Protein AF-A0A7C0W2C9-F1 (afdb_monomer_lite)

pLDDT: mean 72.07, std 16.68, range [34.62, 89.31]

Foldseek 3Di:
DDDPPVVVVVVVVVVVVVVLVVVQVVLLVVCVVPVDKDFDADPVRHTDDISDPPPPDPPVPD

Sequence (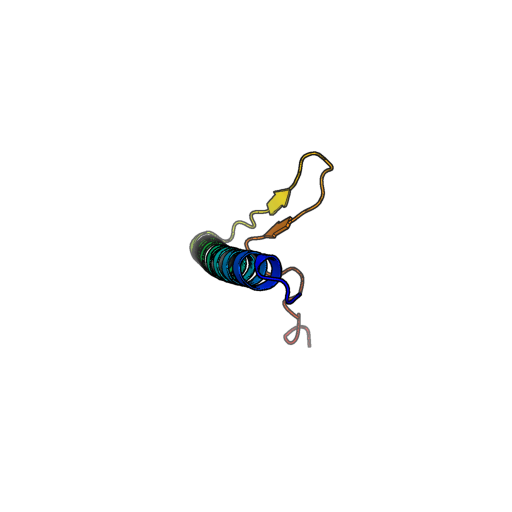62 aa):
MFNINNKEEKIDQEKISKLKDVIGWLLDSYYKATGFKVFFMDKEGKIFLSSTPEVFFCDFCK

Structure (mmCIF, N/CA/C/O backbone):
data_AF-A0A7C0W2C9-F1
#
_entry.id   AF-A0A7C0W2C9-F1
#
loop_
_atom_site.group_PDB
_atom_site.id
_atom_site.type_symbol
_atom_site.label_atom_id
_atom_site.label_alt_id
_atom_site.label_comp_id
_atom_site.label_asym_id
_atom_site.label_entity_id
_atom_site.label_seq_id
_atom_site.pdbx_PDB_ins_code
_atom_site.Cartn_x
_atom_site.Cartn_y
_atom_site.Cartn_z
_atom_site.occupancy
_atom_site.B_iso_or_equiv
_atom_site.auth_seq_id
_atom_site.auth_comp_id
_atom_site.auth_asym_id
_atom_site.auth_atom_id
_atom_site.pdbx_PDB_model_num
ATOM 1 N N . MET A 1 1 ? -24.911 -11.690 31.232 1.00 39.44 1 MET A N 1
ATOM 2 C CA . MET A 1 1 ? -24.592 -10.362 30.670 1.00 39.44 1 MET A CA 1
ATOM 3 C C . MET A 1 1 ? -23.584 -10.592 29.551 1.00 39.44 1 MET A C 1
ATOM 5 O O . MET A 1 1 ? -22.428 -10.852 29.845 1.00 39.44 1 MET A O 1
ATOM 9 N N . PHE A 1 2 ? -24.039 -10.682 28.297 1.00 37.44 2 PHE A N 1
ATOM 10 C CA . PHE A 1 2 ? -23.177 -10.985 27.146 1.00 37.44 2 PHE A CA 1
ATOM 11 C C . PHE A 1 2 ? -23.055 -9.745 26.258 1.00 37.44 2 PHE A C 1
ATOM 13 O O . PHE A 1 2 ? -24.058 -9.173 25.844 1.00 37.44 2 PHE A O 1
ATOM 20 N N . ASN A 1 3 ? -21.804 -9.341 26.034 1.00 43.75 3 ASN A N 1
ATOM 21 C CA . ASN A 1 3 ? -21.339 -8.169 25.294 1.00 43.75 3 ASN A CA 1
ATOM 22 C C . ASN A 1 3 ? -21.986 -8.020 23.907 1.00 43.75 3 ASN A C 1
ATOM 24 O O . ASN A 1 3 ? -21.636 -8.746 22.978 1.00 43.75 3 ASN A O 1
ATOM 28 N N . ILE A 1 4 ? -22.863 -7.027 23.756 1.00 51.03 4 ILE A N 1
ATOM 29 C CA . ILE A 1 4 ? -23.419 -6.602 22.461 1.00 51.03 4 ILE A CA 1
ATOM 30 C C . ILE A 1 4 ? -22.411 -5.695 21.718 1.00 51.03 4 ILE A C 1
ATOM 32 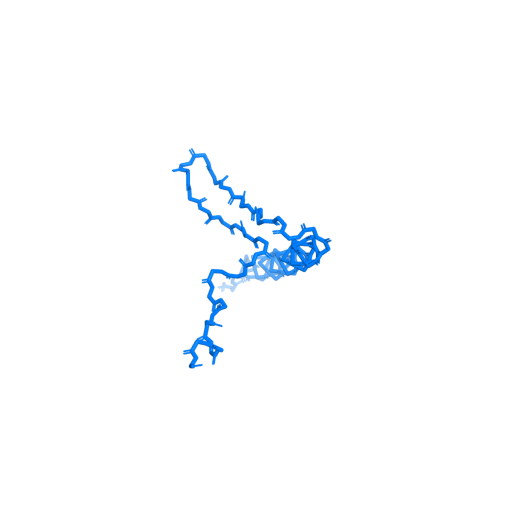O O . ILE A 1 4 ? -22.310 -5.774 20.498 1.00 51.03 4 ILE A O 1
ATOM 36 N N . ASN A 1 5 ? -21.551 -4.970 22.447 1.00 50.62 5 ASN A N 1
ATOM 37 C CA . ASN A 1 5 ? -20.543 -4.058 21.877 1.00 50.62 5 ASN A CA 1
ATOM 38 C C . ASN A 1 5 ? -19.480 -4.756 21.004 1.00 50.62 5 ASN A C 1
ATOM 40 O O . ASN A 1 5 ? -18.933 -4.160 20.085 1.00 50.62 5 ASN A O 1
ATOM 44 N N . ASN A 1 6 ? -19.214 -6.045 21.239 1.00 53.22 6 ASN A N 1
ATOM 45 C CA . ASN A 1 6 ? -18.122 -6.773 20.577 1.00 53.22 6 ASN A CA 1
ATOM 46 C C . ASN A 1 6 ? -18.455 -7.190 19.125 1.00 53.22 6 ASN A C 1
ATOM 48 O O . ASN A 1 6 ? -17.576 -7.589 18.361 1.00 53.22 6 ASN A O 1
ATOM 52 N N . LYS A 1 7 ? -19.740 -7.158 18.735 1.00 55.75 7 LYS A N 1
ATOM 53 C CA . LYS A 1 7 ? -20.169 -7.454 17.357 1.00 55.75 7 LYS A CA 1
ATOM 54 C C . LYS A 1 7 ? -20.095 -6.225 16.456 1.00 55.75 7 LYS A C 1
ATOM 56 O O . LYS A 1 7 ? -19.680 -6.371 15.312 1.00 55.75 7 LYS A O 1
ATOM 61 N N . GLU A 1 8 ? -20.462 -5.050 16.960 1.00 58.47 8 GLU A N 1
ATOM 62 C CA . GLU A 1 8 ? -20.378 -3.797 16.198 1.00 58.47 8 GLU A CA 1
ATOM 63 C C . GLU A 1 8 ? -18.923 -3.416 15.912 1.00 58.47 8 GLU A C 1
ATOM 65 O O . GLU A 1 8 ? -18.580 -3.196 14.753 1.00 58.47 8 GLU A O 1
ATOM 70 N N . GLU A 1 9 ? -18.034 -3.495 16.911 1.00 61.41 9 GLU A N 1
ATOM 71 C CA . GLU A 1 9 ? -16.596 -3.254 16.707 1.00 61.41 9 GLU A CA 1
ATOM 72 C C . GLU A 1 9 ? -15.980 -4.200 15.666 1.00 61.41 9 GLU A C 1
ATOM 74 O O . GLU A 1 9 ? -15.193 -3.772 14.823 1.00 61.41 9 GLU A O 1
ATOM 79 N N . LYS A 1 10 ? -16.361 -5.485 15.669 1.00 64.62 10 LYS A N 1
ATOM 80 C CA . LYS A 1 10 ? -15.892 -6.451 14.662 1.00 64.62 10 LYS A CA 1
ATOM 81 C C . LYS A 1 10 ? -16.359 -6.107 13.250 1.00 64.62 10 LYS A C 1
ATOM 83 O O . LYS A 1 10 ? -15.573 -6.218 12.311 1.00 64.62 10 LYS A O 1
ATOM 88 N N . ILE A 1 11 ? -17.623 -5.711 13.101 1.00 64.88 11 ILE A N 1
ATOM 89 C CA . ILE A 1 11 ? -18.196 -5.325 11.805 1.00 64.88 11 ILE A CA 1
ATOM 90 C C . ILE A 1 11 ? -17.497 -4.071 11.272 1.00 64.88 11 ILE A C 1
ATOM 92 O O . ILE A 1 11 ? -17.193 -3.991 10.080 1.00 64.88 11 ILE A O 1
ATOM 96 N N . ASP A 1 12 ? -17.194 -3.113 12.143 1.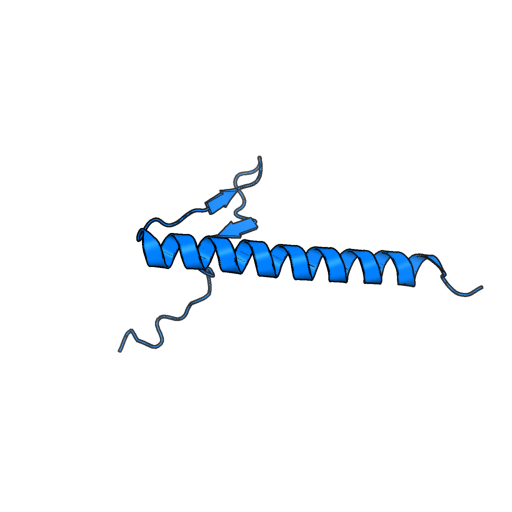00 74.12 12 ASP A N 1
ATOM 97 C CA . ASP A 1 12 ? -16.495 -1.893 11.751 1.00 74.12 12 ASP A CA 1
ATOM 98 C C . ASP A 1 12 ? -15.028 -2.154 11.398 1.00 74.12 12 ASP A C 1
ATOM 100 O O . ASP A 1 12 ? -14.542 -1.625 10.396 1.00 74.12 12 ASP A O 1
ATOM 104 N N . GLN A 1 13 ? -14.336 -3.051 12.109 1.00 74.12 13 GLN A N 1
ATOM 105 C CA . GLN A 1 13 ? -12.982 -3.459 11.725 1.00 74.12 13 GLN A CA 1
ATOM 106 C C . GLN A 1 13 ? -12.931 -4.196 10.380 1.00 74.12 13 GLN A C 1
ATOM 108 O O . GLN A 1 13 ? -12.011 -3.958 9.596 1.00 74.12 13 GLN A O 1
ATOM 113 N N . GLU A 1 14 ? -13.918 -5.037 10.064 1.00 80.88 14 GLU A N 1
ATOM 114 C CA . GLU A 1 14 ? -13.986 -5.721 8.767 1.00 80.88 14 GLU A CA 1
ATOM 115 C C . GLU A 1 14 ? -14.200 -4.727 7.612 1.00 80.88 14 GLU A C 1
ATOM 117 O O . GLU A 1 14 ? -13.541 -4.816 6.572 1.00 80.88 14 GLU A O 1
ATOM 122 N N . LYS A 1 15 ? -15.077 -3.733 7.804 1.00 81.25 15 LYS A N 1
ATOM 123 C CA . LYS A 1 15 ? -15.281 -2.647 6.831 1.00 81.25 15 LYS A CA 1
ATOM 124 C C . LYS A 1 15 ? -14.009 -1.824 6.630 1.00 81.25 15 LYS A C 1
ATOM 126 O O . LYS A 1 15 ? -13.650 -1.532 5.491 1.00 81.25 15 LYS A O 1
ATOM 131 N N . ILE A 1 16 ? -13.313 -1.486 7.717 1.00 79.88 16 ILE A N 1
ATOM 132 C CA . ILE A 1 16 ? -12.035 -0.764 7.666 1.00 79.88 16 ILE A CA 1
ATOM 133 C C . ILE A 1 16 ? -10.976 -1.595 6.928 1.00 79.88 16 ILE A C 1
ATOM 135 O O . ILE A 1 16 ? -10.218 -1.037 6.136 1.00 79.88 16 ILE A O 1
ATOM 139 N N . SER A 1 17 ? -10.943 -2.916 7.132 1.00 80.69 17 SER A N 1
ATOM 140 C CA . SER A 1 17 ? -10.033 -3.815 6.411 1.00 80.69 17 SER A CA 1
ATOM 141 C C . SER A 1 17 ? -10.299 -3.795 4.907 1.00 80.69 17 SER A C 1
ATOM 143 O O . SER A 1 17 ? -9.385 -3.529 4.134 1.00 80.69 17 SER A O 1
ATOM 145 N N . LYS A 1 18 ? -11.559 -3.963 4.486 1.00 86.00 18 LYS A N 1
ATOM 146 C CA . LYS A 1 18 ? -11.937 -3.906 3.062 1.00 86.00 18 LYS A CA 1
ATOM 147 C C . LYS A 1 18 ? -11.587 -2.563 2.424 1.00 86.00 18 LYS A C 1
ATOM 149 O O . LYS A 1 18 ? -11.140 -2.520 1.282 1.00 86.00 18 LYS A O 1
ATOM 154 N N . LEU A 1 19 ? -11.763 -1.462 3.156 1.00 84.81 19 LEU A N 1
ATOM 155 C CA . LEU A 1 19 ? -11.382 -0.138 2.672 1.00 84.81 19 LEU A CA 1
ATOM 156 C C . LEU A 1 19 ? -9.864 -0.025 2.466 1.00 84.81 19 LEU A C 1
ATOM 158 O O . LEU A 1 19 ? -9.427 0.511 1.448 1.00 84.81 19 LEU A O 1
ATOM 162 N N . LYS A 1 20 ? -9.059 -0.557 3.395 1.00 81.81 20 LYS A N 1
ATOM 163 C CA . LYS A 1 20 ? -7.597 -0.613 3.247 1.00 81.81 20 LYS A CA 1
ATOM 164 C C . LYS A 1 20 ? -7.178 -1.432 2.029 1.00 81.81 20 LYS A C 1
ATOM 166 O O . LYS A 1 20 ? -6.289 -0.984 1.311 1.00 81.81 20 LYS A O 1
ATOM 171 N N . ASP A 1 21 ? -7.839 -2.556 1.762 1.00 84.94 21 ASP A N 1
ATOM 172 C CA . ASP A 1 21 ? -7.545 -3.396 0.594 1.00 84.94 21 ASP A CA 1
ATOM 173 C C . ASP A 1 21 ? -7.799 -2.644 -0.721 1.00 84.94 21 ASP A C 1
ATOM 175 O O . ASP A 1 21 ? -6.956 -2.648 -1.620 1.00 84.94 21 ASP A O 1
ATOM 179 N N . VAL A 1 22 ? -8.926 -1.928 -0.818 1.00 88.38 22 VAL A N 1
ATOM 180 C CA . VAL A 1 22 ? -9.259 -1.106 -1.996 1.00 88.38 22 VAL A CA 1
ATOM 181 C C . VAL A 1 22 ? -8.245 0.021 -2.192 1.00 88.38 22 VAL A C 1
ATOM 183 O O . VAL A 1 22 ? -7.785 0.249 -3.312 1.00 88.38 22 VAL A O 1
ATOM 186 N N . ILE A 1 23 ? -7.867 0.717 -1.114 1.00 85.81 23 ILE A N 1
ATOM 187 C CA . ILE A 1 23 ? -6.855 1.778 -1.181 1.00 85.81 23 ILE A CA 1
ATOM 188 C C . ILE A 1 23 ? -5.502 1.193 -1.603 1.00 85.81 23 ILE A C 1
ATOM 190 O O . ILE A 1 23 ? -4.855 1.748 -2.488 1.00 85.81 23 ILE A O 1
ATOM 194 N N . GLY A 1 24 ? -5.096 0.053 -1.041 1.00 84.50 24 GLY A N 1
ATOM 195 C CA . GLY A 1 24 ? -3.870 -0.643 -1.429 1.00 84.50 24 GLY A CA 1
ATOM 196 C C . GLY A 1 24 ? -3.849 -0.996 -2.918 1.00 84.50 24 GLY A C 1
ATOM 197 O O . GLY A 1 24 ? -2.866 -0.713 -3.601 1.00 84.50 24 GLY A O 1
ATOM 198 N N . TRP A 1 25 ? -4.956 -1.524 -3.447 1.00 86.81 25 TRP A N 1
ATOM 199 C CA . TRP A 1 25 ? -5.086 -1.860 -4.867 1.00 86.81 25 TRP A CA 1
ATOM 200 C C . TRP A 1 25 ? -4.985 -0.637 -5.791 1.00 86.81 25 TRP A C 1
ATOM 202 O O . TRP A 1 25 ? -4.321 -0.695 -6.831 1.00 86.81 25 TRP A O 1
ATOM 212 N N . LEU A 1 26 ? -5.602 0.488 -5.414 1.00 88.38 26 LEU A N 1
ATOM 213 C CA . LEU A 1 26 ? -5.507 1.741 -6.170 1.00 88.38 26 LEU A CA 1
ATOM 214 C C . LEU A 1 26 ? -4.073 2.269 -6.213 1.00 88.38 26 LEU A C 1
ATOM 216 O O . LEU A 1 26 ? -3.602 2.696 -7.268 1.00 88.38 26 LEU A O 1
ATOM 220 N N . LEU A 1 27 ? -3.374 2.227 -5.079 1.00 86.75 27 LEU A N 1
ATOM 221 C CA . LEU A 1 27 ? -2.006 2.720 -5.000 1.00 86.75 27 LEU A CA 1
ATOM 222 C C . LEU A 1 27 ? -1.032 1.828 -5.781 1.00 86.75 27 LEU A C 1
ATOM 224 O O . LEU A 1 27 ? -0.182 2.355 -6.497 1.00 86.75 27 LEU A O 1
ATOM 228 N N . ASP A 1 28 ? -1.194 0.506 -5.724 1.00 84.75 28 ASP A N 1
ATOM 229 C CA . ASP A 1 28 ? -0.403 -0.429 -6.536 1.00 84.75 28 ASP A CA 1
ATOM 230 C C . ASP A 1 28 ? -0.648 -0.222 -8.040 1.00 84.75 28 ASP A C 1
ATOM 232 O O . ASP A 1 28 ? 0.290 -0.178 -8.839 1.00 84.75 28 ASP A O 1
ATOM 236 N N . SER A 1 29 ? -1.905 0.005 -8.434 1.00 87.12 29 SER A N 1
ATOM 237 C CA . SER A 1 29 ? -2.263 0.323 -9.822 1.00 87.12 29 SER A CA 1
ATOM 238 C C . SER A 1 29 ? -1.622 1.632 -10.296 1.00 87.12 29 SER A C 1
ATOM 240 O O . SER A 1 29 ? -1.087 1.695 -11.404 1.00 87.12 29 SER A O 1
ATOM 242 N N . TYR A 1 30 ? -1.617 2.664 -9.449 1.00 86.62 30 TYR A N 1
ATOM 243 C CA . TYR A 1 30 ? -0.945 3.933 -9.731 1.00 86.62 30 TYR A CA 1
ATOM 244 C C . TYR A 1 30 ? 0.569 3.756 -9.910 1.00 86.62 30 TYR A C 1
ATOM 246 O O . TYR A 1 30 ? 1.142 4.289 -10.864 1.00 86.62 30 TYR A O 1
ATOM 254 N N . TYR A 1 31 ? 1.216 2.973 -9.040 1.00 86.12 31 TYR A N 1
ATOM 255 C CA . TYR A 1 31 ? 2.640 2.665 -9.165 1.00 86.12 31 TYR A CA 1
ATOM 256 C C . TYR A 1 31 ? 2.942 1.924 -10.472 1.00 86.12 31 TYR A C 1
ATOM 258 O O . TYR A 1 31 ? 3.833 2.335 -11.209 1.00 86.12 31 TYR A O 1
ATOM 266 N N . LYS A 1 32 ? 2.165 0.891 -10.817 1.00 85.00 32 LYS A N 1
ATOM 267 C CA . LYS A 1 32 ? 2.337 0.143 -12.075 1.00 85.00 32 LYS A CA 1
ATOM 268 C C . LYS A 1 32 ? 2.169 1.016 -13.318 1.00 85.00 32 LYS A C 1
ATOM 270 O O . LYS A 1 32 ? 2.861 0.795 -14.306 1.00 85.00 32 LYS A O 1
ATOM 275 N N . ALA A 1 33 ? 1.266 1.994 -13.274 1.00 89.31 33 ALA A N 1
ATOM 276 C CA . ALA A 1 33 ? 1.014 2.891 -14.398 1.00 89.31 33 ALA A CA 1
ATOM 277 C C . ALA A 1 33 ? 2.077 3.991 -14.550 1.00 89.31 33 ALA A C 1
ATOM 279 O O . ALA A 1 33 ? 2.355 4.418 -15.668 1.00 89.31 33 ALA A O 1
ATOM 280 N N . THR A 1 34 ? 2.643 4.478 -13.442 1.00 89.19 34 THR A N 1
ATOM 281 C CA . THR A 1 34 ? 3.457 5.707 -13.443 1.00 89.19 34 THR A CA 1
ATOM 282 C C . THR A 1 34 ? 4.916 5.510 -13.037 1.00 89.19 34 THR A C 1
ATOM 284 O O . THR A 1 34 ? 5.752 6.357 -13.336 1.00 89.19 34 THR A O 1
ATOM 287 N N . GLY A 1 35 ? 5.231 4.428 -12.325 1.00 82.00 35 GLY A N 1
ATOM 288 C CA . GLY A 1 35 ? 6.519 4.203 -11.668 1.00 82.00 35 GLY A CA 1
ATOM 289 C C . GLY A 1 35 ? 6.746 5.042 -10.403 1.00 82.00 35 GLY A C 1
ATOM 290 O O . GLY A 1 35 ? 7.779 4.879 -9.751 1.00 82.00 35 GLY A O 1
ATOM 291 N N . PHE A 1 36 ? 5.813 5.922 -10.014 1.00 82.62 36 PHE A N 1
ATOM 292 C CA . PHE A 1 36 ? 5.972 6.781 -8.839 1.00 82.62 36 PHE A CA 1
ATOM 293 C C . PHE A 1 36 ? 5.525 6.088 -7.555 1.00 82.62 36 PHE A C 1
ATOM 295 O O . PHE A 1 36 ? 4.397 5.606 -7.435 1.00 82.62 36 PHE A O 1
ATOM 302 N N . LYS A 1 37 ? 6.415 6.082 -6.559 1.00 85.38 37 LYS A N 1
ATOM 303 C CA . LYS A 1 37 ? 6.116 5.572 -5.222 1.00 85.38 37 LYS A CA 1
ATOM 304 C C . LYS A 1 37 ? 5.438 6.655 -4.380 1.00 85.38 37 LYS A C 1
ATOM 306 O O . LYS A 1 37 ? 5.982 7.746 -4.228 1.00 85.38 37 LYS A O 1
ATOM 311 N N . VAL A 1 38 ? 4.273 6.339 -3.819 1.00 82.81 38 VAL A N 1
ATOM 312 C CA . VAL A 1 38 ? 3.485 7.236 -2.963 1.00 82.81 38 VAL A CA 1
ATOM 313 C C . VAL A 1 38 ? 3.483 6.702 -1.540 1.00 82.81 38 VAL A C 1
ATOM 315 O O . VAL A 1 38 ? 3.262 5.510 -1.316 1.00 82.81 38 VAL A O 1
ATOM 318 N N . PHE A 1 39 ? 3.703 7.600 -0.585 1.00 84.44 39 PHE A N 1
ATOM 319 C CA . PHE A 1 39 ? 3.668 7.311 0.841 1.00 84.44 39 PHE A CA 1
ATOM 320 C C . PHE A 1 39 ? 2.645 8.208 1.522 1.00 84.44 39 PHE A C 1
ATOM 322 O O . PHE A 1 39 ? 2.638 9.421 1.312 1.00 84.44 39 PHE A O 1
ATOM 329 N N . PHE A 1 40 ? 1.809 7.610 2.362 1.00 81.56 40 PHE A N 1
ATOM 330 C CA . PHE A 1 40 ? 0.932 8.335 3.267 1.00 81.56 40 PHE A CA 1
ATOM 331 C C . PHE A 1 40 ? 1.535 8.266 4.661 1.00 81.56 40 PHE A C 1
ATOM 333 O O . PHE A 1 40 ? 1.660 7.186 5.243 1.00 81.56 40 PHE A O 1
ATOM 340 N N . MET A 1 41 ? 1.929 9.432 5.161 1.00 85.69 41 MET A N 1
ATOM 341 C CA . MET A 1 41 ? 2.520 9.613 6.479 1.00 85.69 41 MET A CA 1
ATOM 342 C C . MET A 1 41 ? 1.526 10.317 7.393 1.00 85.69 41 MET A C 1
ATOM 344 O O . MET A 1 41 ? 0.776 11.193 6.954 1.00 85.69 41 MET A O 1
ATOM 348 N N . ASP A 1 42 ? 1.502 9.926 8.661 1.00 85.38 42 ASP A N 1
ATOM 349 C CA . ASP A 1 42 ? 0.789 10.680 9.681 1.00 85.38 42 ASP A CA 1
ATOM 350 C C . ASP A 1 42 ? 1.551 11.964 10.063 1.00 85.38 42 ASP A C 1
ATOM 352 O O . ASP A 1 42 ? 2.629 12.269 9.544 1.00 85.38 42 ASP A O 1
ATOM 356 N N . LYS A 1 43 ? 0.973 12.743 10.981 1.00 86.38 43 LYS A N 1
ATOM 357 C CA . LYS A 1 43 ? 1.569 14.001 11.459 1.00 86.38 43 LYS A CA 1
ATOM 358 C C . LYS A 1 43 ? 2.884 13.803 12.223 1.00 86.38 43 LYS A C 1
ATOM 360 O O . LYS A 1 43 ? 3.632 14.764 12.366 1.00 86.38 43 LYS A O 1
ATOM 365 N N . GLU A 1 44 ? 3.147 12.596 12.715 1.00 89.12 44 GLU A N 1
ATOM 366 C CA . GLU A 1 44 ? 4.374 12.223 13.428 1.00 89.12 44 GLU A CA 1
ATOM 367 C C . GLU A 1 44 ? 5.452 11.699 12.463 1.00 89.12 44 GLU A C 1
ATOM 369 O O . GLU A 1 44 ? 6.580 11.427 12.869 1.00 89.12 44 GLU A O 1
ATOM 374 N N . GLY A 1 45 ? 5.130 11.597 11.170 1.00 81.81 45 GLY A N 1
ATOM 375 C CA . GLY A 1 45 ? 6.028 11.117 10.129 1.00 81.81 45 GLY A CA 1
ATOM 376 C C . GLY A 1 45 ? 6.040 9.597 9.972 1.00 81.81 45 GLY A C 1
ATOM 377 O O . GLY A 1 45 ? 6.890 9.063 9.260 1.00 81.81 45 GLY A O 1
ATOM 378 N N . LYS A 1 46 ? 5.110 8.872 10.596 1.00 83.44 46 LYS A N 1
ATOM 379 C CA . LYS A 1 46 ? 5.002 7.422 10.443 1.00 83.44 46 LYS A CA 1
ATOM 380 C C . LYS A 1 46 ? 4.205 7.081 9.187 1.00 83.44 46 LYS A C 1
ATOM 382 O O . LYS A 1 46 ? 3.078 7.541 9.003 1.00 83.44 46 LYS A O 1
ATOM 387 N N . ILE A 1 47 ? 4.783 6.247 8.324 1.00 79.38 47 ILE A N 1
ATOM 388 C CA . ILE A 1 47 ? 4.106 5.727 7.131 1.00 79.38 47 ILE A CA 1
ATOM 389 C C . ILE A 1 47 ? 3.017 4.747 7.576 1.00 79.38 47 ILE A C 1
ATOM 391 O O . ILE A 1 47 ? 3.275 3.832 8.358 1.00 79.38 47 ILE A O 1
ATOM 395 N N . PHE A 1 48 ? 1.795 4.934 7.080 1.00 78.12 48 PHE A N 1
ATOM 396 C CA . PHE A 1 48 ? 0.670 4.039 7.369 1.00 78.12 48 PHE A CA 1
ATOM 397 C C . PHE A 1 48 ? 0.074 3.380 6.119 1.00 78.12 48 PHE A C 1
ATOM 399 O O . PHE A 1 48 ? -0.616 2.370 6.249 1.00 78.12 48 PHE A O 1
ATOM 406 N N . LEU A 1 49 ? 0.348 3.916 4.924 1.00 77.56 49 LEU A N 1
ATOM 407 C CA . LEU A 1 49 ? 0.026 3.305 3.631 1.00 77.56 49 LEU A CA 1
ATOM 408 C C . LEU A 1 49 ? 1.106 3.657 2.602 1.00 77.56 49 LEU A C 1
ATOM 410 O O . LEU A 1 49 ? 1.629 4.773 2.588 1.00 77.56 49 LEU A O 1
ATOM 414 N N . SER A 1 50 ? 1.393 2.729 1.696 1.00 78.75 50 SER A N 1
ATOM 415 C CA . SER A 1 50 ? 2.336 2.927 0.597 1.00 78.75 50 SER A CA 1
ATOM 416 C C . SER A 1 50 ? 1.840 2.252 -0.676 1.00 78.75 50 SER A C 1
ATOM 418 O O . SER A 1 50 ? 1.156 1.232 -0.628 1.00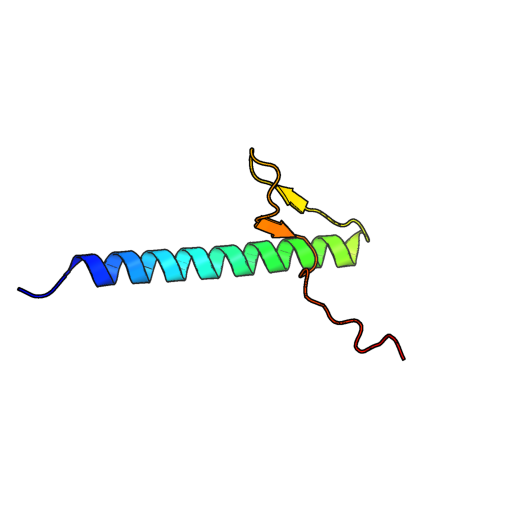 78.75 50 SER A O 1
ATOM 420 N N . SER A 1 51 ? 2.206 2.815 -1.829 1.00 78.25 51 SER A N 1
ATOM 421 C CA . SER A 1 51 ? 1.844 2.270 -3.146 1.00 78.25 51 SER A CA 1
ATOM 422 C C . SER A 1 51 ? 2.556 0.986 -3.530 1.00 78.25 51 SER A C 1
ATOM 424 O O . SER A 1 51 ? 2.193 0.353 -4.510 1.00 78.25 51 SER A O 1
ATOM 426 N N . THR A 1 52 ? 3.553 0.591 -2.751 1.00 71.75 52 THR A N 1
ATOM 427 C CA . THR A 1 52 ? 4.142 -0.741 -2.800 1.00 71.75 52 THR A CA 1
ATOM 428 C C . THR A 1 52 ? 4.157 -1.270 -1.374 1.00 71.75 52 THR A C 1
ATOM 430 O O . THR A 1 52 ? 4.480 -0.493 -0.469 1.00 71.75 52 THR A O 1
ATOM 433 N N . PRO A 1 53 ? 3.884 -2.556 -1.124 1.00 61.31 53 PRO A N 1
ATOM 434 C CA . PRO A 1 53 ? 4.085 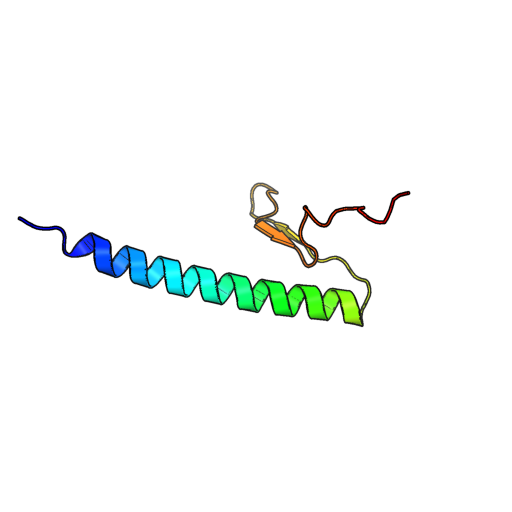-3.119 0.204 1.00 61.31 53 PRO A CA 1
ATOM 435 C C . PRO A 1 53 ? 5.554 -2.939 0.606 1.00 61.31 53 PRO A C 1
ATOM 437 O O . PRO A 1 53 ? 6.447 -3.181 -0.207 1.00 61.31 53 PRO A O 1
ATOM 440 N N . GLU A 1 54 ? 5.827 -2.523 1.845 1.00 55.16 54 GLU A N 1
ATOM 441 C CA . GLU A 1 54 ? 7.208 -2.443 2.365 1.00 55.16 54 GLU A CA 1
ATOM 442 C C . GLU A 1 54 ? 7.911 -3.812 2.350 1.00 55.16 54 GLU A C 1
ATOM 444 O O . GLU A 1 54 ? 9.134 -3.888 2.378 1.00 55.16 54 GLU A O 1
ATOM 449 N N . VAL A 1 55 ? 7.123 -4.888 2.252 1.00 49.25 55 VAL A N 1
ATOM 450 C CA . VAL A 1 55 ? 7.550 -6.279 2.403 1.00 49.25 55 VAL A CA 1
ATOM 451 C C . VAL A 1 55 ? 7.640 -7.028 1.06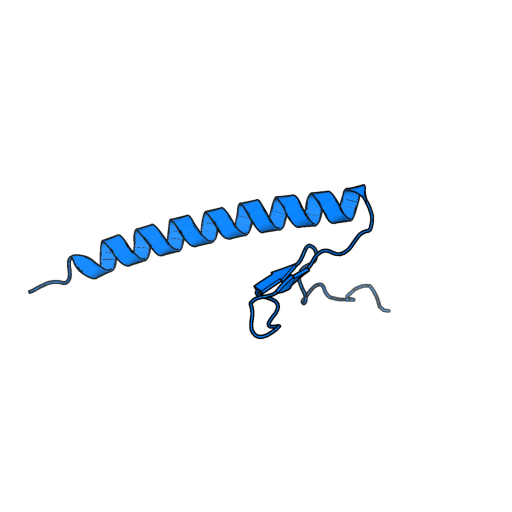9 1.00 49.25 55 VAL A C 1
ATOM 453 O O . VAL A 1 55 ? 7.794 -8.238 1.096 1.00 49.25 55 VAL A O 1
ATOM 456 N N . PHE A 1 56 ? 7.575 -6.394 -0.112 1.00 47.81 56 PHE A N 1
ATOM 457 C CA . PHE A 1 56 ? 7.860 -7.132 -1.359 1.00 47.81 56 PHE A CA 1
ATOM 458 C C . PHE A 1 56 ? 9.367 -7.352 -1.539 1.00 47.81 56 PHE A C 1
ATOM 460 O O . PHE A 1 56 ? 10.066 -6.613 -2.227 1.00 47.81 56 PHE A O 1
ATOM 467 N N . PHE A 1 57 ? 9.837 -8.375 -0.822 1.00 42.94 57 PHE A N 1
ATOM 468 C CA . PHE A 1 57 ? 10.625 -9.490 -1.328 1.00 42.94 57 PHE A CA 1
ATOM 469 C C . PHE A 1 57 ? 11.358 -9.203 -2.633 1.00 42.94 57 PHE A C 1
ATOM 471 O O . PHE A 1 57 ? 10.828 -9.387 -3.730 1.00 42.94 57 PHE A O 1
ATOM 478 N N . CYS A 1 58 ? 12.644 -8.895 -2.502 1.00 45.84 58 CYS A N 1
ATOM 479 C CA . CYS A 1 58 ? 13.579 -9.259 -3.545 1.00 45.84 58 CYS A CA 1
ATOM 480 C C . CYS A 1 58 ? 13.815 -10.783 -3.513 1.00 45.84 58 CYS A C 1
ATOM 482 O O . CYS A 1 58 ? 14.915 -11.236 -3.225 1.00 45.84 58 CYS A O 1
ATOM 484 N N . ASP A 1 59 ? 12.792 -11.586 -3.822 1.00 45.50 59 ASP A N 1
ATOM 485 C CA . ASP A 1 59 ? 12.993 -13.003 -4.180 1.00 45.50 59 ASP A CA 1
ATOM 486 C C . ASP A 1 59 ? 13.675 -13.135 -5.557 1.00 45.50 59 ASP A C 1
ATOM 488 O O . ASP A 1 59 ? 14.177 -14.198 -5.916 1.00 45.50 59 ASP A O 1
ATOM 492 N N . PHE A 1 60 ? 13.743 -12.032 -6.314 1.00 44.34 60 PHE A N 1
ATOM 493 C CA . PHE A 1 60 ? 14.473 -11.902 -7.578 1.00 44.34 60 PHE A CA 1
ATOM 494 C C . PHE A 1 60 ? 15.886 -11.307 -7.433 1.00 44.34 60 PHE A C 1
ATOM 496 O O . PHE A 1 60 ? 16.573 -11.153 -8.439 1.00 44.34 60 PHE A O 1
ATOM 503 N N . CYS A 1 61 ? 16.356 -11.002 -6.216 1.00 49.19 61 CYS A N 1
ATOM 504 C CA . CYS A 1 61 ? 17.770 -10.685 -5.981 1.00 49.19 61 CYS A CA 1
ATOM 505 C C . CYS A 1 61 ? 18.559 -11.997 -5.827 1.00 49.19 61 CYS A C 1
ATOM 507 O O . CYS A 1 61 ? 18.974 -12.356 -4.725 1.00 49.19 61 CYS A O 1
ATOM 509 N N . LYS A 1 62 ? 18.730 -12.733 -6.925 1.00 34.62 62 LYS A N 1
ATOM 510 C CA . LYS A 1 62 ? 19.751 -13.776 -7.066 1.00 34.62 62 LYS A CA 1
ATOM 511 C C . LYS A 1 62 ? 20.605 -13.477 -8.283 1.00 34.62 62 LYS A C 1
ATOM 513 O O . LYS A 1 62 ? 20.010 -13.162 -9.335 1.00 34.62 62 LYS A O 1
#

Secondary structure (DSSP, 8-state):
---SHHHHHHHHHHHHHHHHHHHHHHHHHHHHHH----EEE-TTS-EEEESS-TT---TT--

Radius of gyration: 16.62 Å; chains: 1; bounding box: 44×28×45 Å